Protein AF-A0A7V9S1J9-F1 (afdb_monomer)

Radius of gyration: 14.29 Å; Cα contacts (8 Å, |Δi|>4): 198; chains: 1; bounding box: 32×37×34 Å

Solvent-accessible surface area (backbone atoms only — not comparable to full-atom values): 7375 Å² total; per-residue (Å²): 129,84,84,50,34,66,56,52,53,55,50,58,75,68,45,85,37,76,48,76,42,46,70,68,47,90,89,49,61,49,65,60,57,52,50,53,45,41,75,73,61,39,34,28,39,31,49,50,48,96,82,59,50,70,70,51,49,51,60,42,27,56,57,50,42,57,50,22,65,76,65,72,26,44,35,28,26,48,65,43,54,70,53,15,61,78,37,67,38,52,15,29,33,30,53,81,90,47,76,54,67,72,55,45,41,71,73,61,44,90,50,43,46,76,45,72,62,65,90,46,72,68,49,48,55,53,57,75,74,103

Mean predicted aligned error: 3.26 Å

Sequence (130 aa):
MPVTGDQRRERLQRARLYLVIEASPAGCALEDVLGSALAGGVDAVQLRDKHASDDQIVRAAAAFRSLCDRHGALFIVNDRAELALACNADGVHVGQDDAPVAEVRRMIGDDLLIGLSTHSPDQIARANES

Nearest PDB structures (foldseek):
  3nl2-assembly1_E  TM=9.030E-01  e=2.571E-10  Nakaseomyces glabratus
  3nl6-assembly1_C-2  TM=9.343E-01  e=8.856E-10  Nakaseomyces glabratus
  3nl6-assembly1_A-2  TM=9.030E-01  e=7.775E-10  Nakaseomyces glabratus
  3nl5-assembly1_B-2  TM=8.927E-01  e=8.298E-10  Nakaseomyces glabratus
  3nm3-assembly1_C  TM=8.986E-01  e=1.812E-09  Nakaseomyces glabratus

Secondary structure (DSSP, 8-state):
-PPPHHHHHHHHHH---EEEE-SS-TTS-HHHHHHHHHHTT--EEEE--SS--HHHHHHHHHHHHHHHHHHT-EEEEES-HHHHHHTT-SEEEE-TTSS-HHHHHHHH-SSSEEEE---SHHHHHHHHT-

pLDDT: mean 93.9, std 5.97, range [49.97, 98.44]

Foldseek 3Di:
DD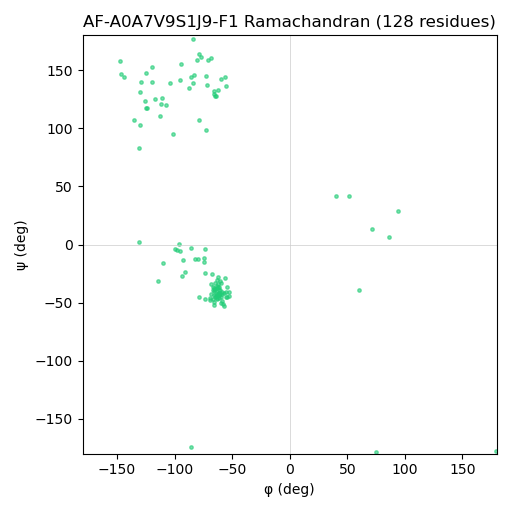QFLVNLVVLVVVFDAEEEDELCHPPDDPLVVLLVVLVVPHQEYEHDHPPDDLVSLLVSLVSVVVSCVVSVHFYEYEQDLVSCVSSVGLAYEYEPPGDDPVVSCVRNDDRHDYHYDDDDPVSVVVVVVD

Structure (mmCIF, N/CA/C/O backbone):
data_AF-A0A7V9S1J9-F1
#
_entry.id   AF-A0A7V9S1J9-F1
#
loop_
_atom_site.group_PDB
_atom_site.id
_atom_site.type_symbol
_atom_site.label_atom_id
_atom_site.label_alt_id
_atom_site.label_comp_id
_atom_site.label_asym_id
_atom_site.label_entity_id
_atom_site.label_seq_id
_atom_site.pdbx_PDB_ins_code
_atom_site.Cartn_x
_atom_site.Cartn_y
_atom_site.Cartn_z
_atom_site.occupancy
_atom_site.B_iso_or_equiv
_atom_site.auth_seq_id
_atom_site.auth_comp_id
_atom_site.auth_asym_id
_atom_site.auth_atom_id
_atom_site.pdbx_PDB_model_num
ATOM 1 N N . MET A 1 1 ? -13.762 -9.521 10.113 1.00 49.97 1 MET A N 1
ATOM 2 C CA . MET A 1 1 ? -12.801 -10.591 9.770 1.00 49.97 1 MET A CA 1
ATOM 3 C C . MET A 1 1 ? -11.636 -9.952 9.039 1.00 49.97 1 MET A C 1
ATOM 5 O O . MET A 1 1 ? -11.904 -9.017 8.290 1.00 49.97 1 MET A O 1
ATOM 9 N N . PRO A 1 2 ? -10.386 -10.369 9.295 1.00 69.62 2 PRO A N 1
ATOM 10 C CA . PRO A 1 2 ? -9.235 -9.854 8.557 1.00 69.62 2 PRO A CA 1
ATOM 11 C C . PRO A 1 2 ? -9.391 -10.148 7.058 1.00 69.62 2 PRO A C 1
ATOM 13 O O . PRO A 1 2 ? -9.934 -11.189 6.688 1.00 69.62 2 PRO A O 1
ATOM 16 N N . VAL A 1 3 ? -8.966 -9.207 6.211 1.00 84.19 3 VAL A N 1
ATOM 17 C CA . VAL A 1 3 ? -8.985 -9.359 4.748 1.00 84.19 3 VAL A CA 1
ATOM 18 C C . VAL A 1 3 ? -7.997 -10.465 4.365 1.00 84.19 3 VAL A C 1
ATOM 20 O O . VAL A 1 3 ? -6.855 -10.447 4.826 1.00 84.19 3 VAL A O 1
ATOM 23 N N . THR A 1 4 ? -8.426 -11.438 3.561 1.00 92.94 4 THR A N 1
ATOM 24 C CA . THR A 1 4 ? -7.566 -12.554 3.126 1.00 92.94 4 THR A CA 1
ATOM 25 C C . THR A 1 4 ? -6.603 -12.122 2.020 1.00 92.94 4 THR A C 1
ATOM 27 O O . THR A 1 4 ? -6.846 -11.122 1.337 1.00 92.94 4 THR A O 1
ATOM 30 N N . GLY A 1 5 ? -5.529 -12.887 1.784 1.00 94.81 5 GLY A N 1
ATOM 31 C CA . GLY A 1 5 ? -4.619 -12.620 0.665 1.00 94.81 5 GLY A CA 1
ATOM 32 C C . GLY A 1 5 ? -5.326 -12.570 -0.693 1.00 94.81 5 GLY A C 1
ATOM 33 O O . GLY A 1 5 ? -5.079 -11.665 -1.490 1.00 94.81 5 GLY A O 1
ATOM 34 N N . ASP A 1 6 ? -6.284 -13.466 -0.935 1.00 96.25 6 ASP A N 1
ATOM 35 C CA . ASP A 1 6 ? -7.046 -13.490 -2.191 1.00 96.25 6 ASP A CA 1
ATOM 36 C C . ASP A 1 6 ? -7.915 -12.246 -2.376 1.00 96.25 6 ASP A C 1
ATOM 38 O O . ASP A 1 6 ? -7.937 -11.666 -3.460 1.00 96.25 6 ASP A O 1
ATOM 42 N N . GLN A 1 7 ? -8.556 -11.767 -1.306 1.00 95.88 7 GLN A N 1
ATOM 43 C CA . GLN A 1 7 ? -9.326 -10.524 -1.347 1.00 95.88 7 GLN A CA 1
ATOM 44 C C . GLN A 1 7 ? -8.434 -9.316 -1.655 1.00 95.88 7 GLN A C 1
ATOM 46 O O . GLN A 1 7 ? -8.844 -8.420 -2.395 1.00 95.88 7 GLN A O 1
ATOM 51 N N . ARG A 1 8 ? -7.204 -9.279 -1.127 1.00 97.25 8 ARG A N 1
ATOM 52 C CA . ARG A 1 8 ? -6.240 -8.216 -1.455 1.00 97.25 8 ARG A CA 1
ATOM 53 C C . ARG A 1 8 ? -5.830 -8.260 -2.924 1.00 97.25 8 ARG A C 1
ATOM 55 O O . ARG A 1 8 ? -5.834 -7.221 -3.581 1.00 97.25 8 ARG A O 1
ATOM 62 N N . ARG A 1 9 ? -5.523 -9.449 -3.454 1.00 97.00 9 ARG A N 1
ATOM 63 C CA . ARG A 1 9 ? -5.168 -9.642 -4.872 1.00 97.00 9 ARG A CA 1
ATOM 64 C C . ARG A 1 9 ? -6.315 -9.244 -5.798 1.00 97.00 9 ARG A C 1
ATOM 66 O O . ARG A 1 9 ? -6.084 -8.549 -6.780 1.00 97.00 9 ARG A O 1
ATOM 73 N N . GLU A 1 10 ? -7.546 -9.620 -5.462 1.00 97.19 10 GLU A N 1
ATOM 74 C CA . GLU A 1 10 ? -8.744 -9.252 -6.221 1.00 97.19 10 GLU A CA 1
ATOM 75 C C . GLU A 1 10 ? -8.961 -7.729 -6.246 1.00 97.19 10 GLU A C 1
ATOM 77 O O . GLU A 1 10 ? -9.253 -7.161 -7.300 1.00 97.19 10 GLU A O 1
ATOM 82 N N . ARG A 1 11 ? -8.774 -7.046 -5.106 1.00 96.81 11 ARG A N 1
ATOM 83 C CA . ARG A 1 11 ? -8.817 -5.575 -5.043 1.00 96.81 11 ARG A CA 1
ATOM 84 C C . ARG A 1 11 ? -7.732 -4.947 -5.912 1.00 96.81 11 ARG A C 1
ATOM 86 O O . ARG A 1 11 ? -8.041 -4.053 -6.690 1.00 96.81 11 ARG A O 1
ATOM 93 N N . LEU A 1 12 ? -6.496 -5.443 -5.834 1.00 97.50 12 LEU A N 1
ATOM 94 C CA . LEU A 1 12 ? -5.384 -4.927 -6.634 1.00 97.50 12 LEU A CA 1
ATOM 95 C C . LEU A 1 12 ? -5.633 -5.103 -8.139 1.00 97.50 12 LEU A C 1
ATOM 97 O O . LEU A 1 12 ? -5.386 -4.183 -8.906 1.00 97.50 12 LEU A O 1
ATOM 101 N N . GLN A 1 13 ? -6.171 -6.247 -8.567 1.00 97.25 13 GLN A N 1
ATOM 102 C CA . GLN A 1 13 ? -6.505 -6.498 -9.976 1.00 97.25 13 GLN A CA 1
ATOM 103 C C . GLN A 1 13 ? -7.573 -5.542 -10.526 1.00 97.25 13 GLN A C 1
ATOM 105 O O . GLN A 1 13 ? -7.614 -5.293 -11.729 1.00 97.25 13 GLN A O 1
ATOM 110 N N . ARG A 1 14 ? -8.451 -5.028 -9.659 1.00 96.69 14 ARG A N 1
ATOM 111 C CA . ARG A 1 14 ? -9.490 -4.053 -10.018 1.00 96.69 14 ARG A CA 1
ATOM 112 C C . ARG A 1 14 ? -9.051 -2.606 -9.828 1.00 96.69 14 ARG A C 1
ATOM 114 O O . ARG A 1 14 ? -9.748 -1.721 -10.319 1.00 96.69 14 ARG A O 1
ATOM 121 N N . ALA A 1 15 ? -7.943 -2.372 -9.127 1.00 97.44 15 ALA A N 1
ATOM 122 C CA . ALA A 1 15 ? -7.440 -1.041 -8.846 1.00 97.44 15 ALA A CA 1
ATOM 123 C C . ALA A 1 15 ? -7.074 -0.324 -10.150 1.00 97.44 15 ALA A C 1
ATOM 125 O O . ALA A 1 15 ? -6.404 -0.868 -11.027 1.00 97.44 15 ALA A O 1
ATOM 126 N N . ARG A 1 16 ? -7.527 0.919 -10.273 1.00 97.56 16 ARG A N 1
ATOM 127 C CA . ARG A 1 16 ? -7.297 1.791 -11.427 1.00 97.56 16 ARG A CA 1
ATOM 128 C C . ARG A 1 16 ? -6.439 2.986 -11.059 1.00 97.56 16 ARG A C 1
ATOM 130 O O . ARG A 1 16 ? -5.702 3.476 -11.912 1.00 97.56 16 ARG A O 1
ATOM 137 N N . LEU A 1 17 ? -6.538 3.453 -9.816 1.00 98.00 17 LEU A N 1
ATOM 138 C CA . LEU A 1 17 ? -5.776 4.586 -9.318 1.00 98.00 17 LEU A CA 1
ATOM 139 C C . LEU A 1 17 ? -4.999 4.212 -8.055 1.00 98.00 17 LEU A C 1
ATOM 141 O O . LEU A 1 17 ? -5.580 3.904 -7.014 1.00 98.00 17 LEU A O 1
ATOM 145 N N . TYR A 1 18 ? -3.672 4.290 -8.163 1.00 98.25 18 TYR A 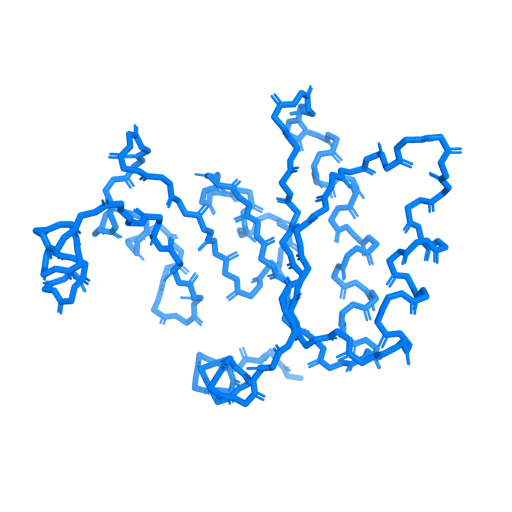N 1
ATOM 146 C CA . TYR A 1 18 ? -2.735 4.052 -7.072 1.00 98.25 18 TYR A CA 1
ATOM 147 C C . TYR A 1 18 ? -2.030 5.365 -6.705 1.00 98.25 18 TYR A C 1
ATOM 149 O O . TYR A 1 18 ? -1.230 5.890 -7.479 1.00 98.25 18 TYR A O 1
ATOM 157 N N . LEU A 1 19 ? -2.346 5.908 -5.529 1.00 97.94 19 LEU A N 1
ATOM 158 C CA . LEU A 1 19 ? -1.715 7.106 -4.982 1.00 97.94 19 LEU A CA 1
ATOM 159 C C . LEU A 1 19 ? -0.454 6.756 -4.183 1.00 97.94 19 LEU A C 1
ATOM 161 O O . LEU A 1 19 ? -0.491 5.891 -3.313 1.00 97.94 19 LEU A O 1
ATOM 165 N N . VAL A 1 20 ? 0.631 7.495 -4.404 1.00 97.00 20 VAL A N 1
ATOM 166 C CA . VAL A 1 20 ? 1.829 7.478 -3.552 1.00 97.00 20 VAL A CA 1
ATOM 167 C C . VAL A 1 20 ? 1.910 8.815 -2.825 1.00 97.00 20 VAL A C 1
ATOM 169 O O . VAL A 1 20 ? 1.849 9.863 -3.468 1.00 97.00 20 VAL A O 1
ATOM 172 N N . ILE A 1 21 ? 2.011 8.789 -1.498 1.00 95.38 21 ILE A N 1
ATOM 173 C CA . ILE A 1 21 ? 1.950 9.993 -0.665 1.00 95.38 21 ILE A CA 1
ATOM 174 C C . ILE A 1 21 ? 2.844 9.864 0.577 1.00 95.38 21 ILE A C 1
ATOM 176 O O . ILE A 1 21 ? 3.037 8.778 1.125 1.00 95.38 21 ILE A O 1
ATOM 180 N N . GLU A 1 22 ? 3.402 10.993 1.005 1.00 94.81 22 GLU A N 1
ATOM 181 C CA . GLU A 1 22 ? 4.230 11.119 2.209 1.00 94.81 22 GLU A CA 1
ATOM 182 C C . GLU A 1 22 ? 3.372 11.183 3.486 1.00 94.81 22 GLU A C 1
ATOM 184 O O . GLU A 1 22 ? 2.171 11.457 3.436 1.00 94.81 22 GLU A O 1
ATOM 189 N N . ALA A 1 23 ? 3.985 10.969 4.655 1.00 91.75 23 ALA A N 1
ATOM 190 C CA . ALA A 1 23 ? 3.278 11.059 5.936 1.00 91.75 23 ALA A CA 1
ATOM 191 C C . ALA A 1 23 ? 2.836 12.500 6.251 1.00 91.75 23 ALA A C 1
ATOM 193 O O . ALA A 1 23 ? 1.879 12.708 6.995 1.00 91.75 23 ALA A O 1
ATOM 194 N N . SER A 1 24 ? 3.543 13.488 5.696 1.00 89.50 24 SER A N 1
ATOM 195 C CA . SER A 1 24 ? 3.299 14.917 5.900 1.00 89.50 24 SER A CA 1
ATOM 196 C C . SER A 1 24 ? 3.253 15.651 4.552 1.00 89.50 24 SER A C 1
ATOM 198 O O . SER A 1 24 ? 4.263 16.207 4.110 1.00 89.50 24 SER A O 1
ATOM 200 N N . PRO A 1 25 ? 2.103 15.647 3.853 1.00 83.88 25 PRO A N 1
ATOM 201 C CA . PRO A 1 25 ? 1.998 16.221 2.517 1.00 83.88 25 PRO A CA 1
ATOM 202 C C . PRO A 1 25 ? 2.031 17.758 2.550 1.00 83.88 25 PRO A C 1
ATOM 204 O O . PRO A 1 25 ? 1.018 18.407 2.795 1.00 83.88 25 PRO A O 1
ATOM 207 N N . ALA A 1 26 ? 3.207 18.333 2.277 1.00 78.56 26 ALA A N 1
ATOM 208 C CA . ALA A 1 26 ? 3.454 19.734 1.896 1.00 78.56 26 ALA A CA 1
ATOM 209 C C . ALA A 1 26 ? 2.631 20.821 2.636 1.00 78.56 26 ALA A C 1
ATOM 211 O O . ALA A 1 26 ? 2.193 21.798 2.031 1.00 78.56 26 ALA A O 1
ATOM 212 N N . GLY A 1 27 ? 2.449 20.681 3.953 1.00 79.38 27 GLY A N 1
ATOM 213 C CA . GLY A 1 27 ? 1.764 21.677 4.790 1.00 79.38 27 GLY A CA 1
ATOM 214 C C . GLY A 1 27 ? 0.238 21.550 4.849 1.00 79.38 27 GLY A C 1
ATOM 215 O O . GLY A 1 27 ? -0.414 22.398 5.457 1.00 79.38 27 GLY A O 1
ATOM 216 N N . CYS A 1 28 ? -0.335 20.500 4.265 1.00 85.88 28 CYS A N 1
ATOM 217 C CA . CYS A 1 28 ? -1.730 20.122 4.456 1.00 85.88 28 CYS A CA 1
ATOM 218 C C . CYS A 1 28 ? -1.860 19.067 5.562 1.00 85.88 28 CYS A C 1
ATOM 220 O O . CYS A 1 28 ? -0.929 18.304 5.826 1.00 85.88 28 CYS A O 1
ATOM 222 N N . ALA A 1 29 ? -3.036 18.994 6.189 1.00 90.50 29 ALA A N 1
ATOM 223 C CA . ALA A 1 29 ? -3.351 17.880 7.071 1.00 90.50 29 ALA A CA 1
ATOM 224 C C . ALA A 1 29 ? -3.440 16.586 6.248 1.00 90.50 29 ALA A C 1
ATOM 226 O O . ALA A 1 29 ? -4.093 16.548 5.200 1.00 90.50 29 ALA A O 1
ATOM 227 N N . LEU A 1 30 ? -2.775 15.531 6.720 1.00 92.25 30 LEU A N 1
ATOM 228 C CA . LEU A 1 30 ? -2.725 14.236 6.043 1.00 92.25 30 LEU A CA 1
ATOM 229 C C . LEU A 1 30 ? -4.134 13.694 5.783 1.00 92.25 30 LEU A C 1
ATOM 231 O O . LEU A 1 30 ? -4.432 13.236 4.683 1.00 92.25 30 LEU A O 1
ATOM 235 N N . GLU A 1 31 ? -5.003 13.772 6.785 1.00 93.44 31 GLU A N 1
ATOM 236 C CA . GLU A 1 31 ? -6.368 13.261 6.752 1.00 93.44 31 GLU A CA 1
ATOM 237 C C . GLU A 1 31 ? -7.229 13.963 5.702 1.00 93.44 31 GLU A C 1
ATOM 239 O O . GLU A 1 31 ? -8.043 13.305 5.054 1.00 93.44 31 GLU A O 1
ATOM 244 N N . ASP A 1 32 ? -7.025 15.265 5.492 1.00 93.75 32 ASP A N 1
ATOM 245 C CA . ASP A 1 32 ? -7.772 16.038 4.499 1.00 93.75 32 ASP A CA 1
ATOM 246 C C . ASP A 1 32 ? -7.376 15.620 3.082 1.00 93.75 32 ASP A C 1
ATOM 248 O O . ASP A 1 32 ? -8.237 15.347 2.239 1.00 93.75 32 ASP A O 1
ATOM 252 N N . VAL A 1 33 ? -6.068 15.524 2.821 1.00 95.12 33 VAL A N 1
ATOM 253 C CA . VAL A 1 33 ? -5.539 15.126 1.510 1.00 95.12 33 VAL A CA 1
ATOM 254 C C . VAL A 1 33 ? -5.917 13.680 1.206 1.00 95.12 33 VAL A C 1
ATOM 256 O O . VAL A 1 33 ? -6.494 13.391 0.157 1.00 95.12 33 VAL A O 1
ATOM 259 N N . LEU A 1 34 ? -5.629 12.773 2.139 1.00 96.56 34 LEU A N 1
ATOM 260 C CA . LEU A 1 34 ? -5.884 11.350 1.976 1.00 96.56 34 LEU A CA 1
ATOM 261 C C . LEU A 1 34 ? -7.385 11.053 1.895 1.00 96.56 34 LEU A C 1
ATOM 263 O O . LEU A 1 34 ? -7.816 10.293 1.029 1.00 96.56 34 LEU A O 1
ATOM 267 N N . GLY A 1 35 ? -8.192 11.680 2.752 1.00 96.69 35 GLY A N 1
ATOM 268 C CA . GLY A 1 35 ? -9.644 11.534 2.745 1.00 96.69 35 GLY A CA 1
ATOM 269 C C . GLY A 1 35 ? -10.271 12.031 1.446 1.00 96.69 35 GLY A C 1
ATOM 270 O O . GLY A 1 35 ? -11.098 11.331 0.865 1.00 96.69 35 GLY A O 1
ATOM 271 N N . SER A 1 36 ? -9.831 13.186 0.940 1.00 96.44 36 SER A N 1
ATOM 272 C CA . SER A 1 36 ? -10.306 13.717 -0.344 1.00 96.44 36 SER A CA 1
ATOM 273 C C . SER A 1 36 ? -9.930 12.805 -1.511 1.00 96.44 36 SER A C 1
ATOM 275 O O . SER A 1 36 ? -10.758 12.542 -2.382 1.00 96.44 36 SER A O 1
ATOM 277 N N . ALA A 1 37 ? -8.703 12.278 -1.518 1.00 97.12 37 ALA A N 1
ATOM 278 C CA . ALA A 1 37 ? -8.242 11.371 -2.562 1.00 97.12 37 ALA A CA 1
ATOM 279 C C . ALA A 1 37 ? -9.037 10.052 -2.570 1.00 97.12 37 ALA A C 1
ATOM 281 O O . ALA A 1 37 ? -9.499 9.607 -3.620 1.00 97.12 37 ALA A O 1
ATOM 282 N N . LEU A 1 38 ? -9.272 9.463 -1.396 1.00 97.94 38 LEU A N 1
ATOM 283 C CA . LEU A 1 38 ? -10.077 8.248 -1.253 1.00 97.94 38 LEU A CA 1
ATOM 284 C C . LEU A 1 38 ? -11.552 8.478 -1.607 1.00 97.94 38 LEU A C 1
ATOM 286 O O . LEU A 1 38 ? -12.162 7.643 -2.272 1.00 97.94 38 LEU A O 1
ATOM 290 N N . ALA A 1 39 ? -12.126 9.625 -1.236 1.00 97.62 39 ALA A N 1
ATOM 291 C CA . ALA A 1 39 ? -13.470 10.013 -1.666 1.00 97.62 39 ALA A CA 1
ATOM 292 C C . ALA A 1 39 ? -13.565 10.201 -3.192 1.00 97.62 39 ALA A C 1
ATOM 294 O O . ALA A 1 39 ? -14.611 9.937 -3.781 1.00 97.62 39 ALA A O 1
ATOM 295 N N . GLY A 1 40 ? -12.466 10.607 -3.832 1.00 97.38 40 GLY A N 1
ATOM 296 C CA . GLY A 1 40 ? -12.329 10.701 -5.285 1.00 97.38 40 GLY A CA 1
ATOM 297 C C . GLY A 1 40 ? -12.185 9.358 -6.012 1.00 97.38 40 GLY A C 1
ATOM 298 O O . GLY A 1 40 ? -12.160 9.353 -7.241 1.00 97.38 40 GLY A O 1
ATOM 299 N N . GLY A 1 41 ? -12.111 8.234 -5.290 1.00 96.81 41 GLY A N 1
ATOM 300 C CA . GLY A 1 41 ? -12.027 6.894 -5.877 1.00 96.81 41 GLY A CA 1
ATOM 301 C C . GLY A 1 41 ? -10.605 6.357 -6.055 1.00 96.81 41 GLY A C 1
ATOM 302 O O . GLY A 1 41 ? -10.367 5.577 -6.970 1.00 96.81 41 GLY A O 1
ATOM 303 N N . VAL A 1 42 ? -9.649 6.772 -5.216 1.00 98.31 42 VAL A N 1
ATOM 304 C CA . VAL A 1 42 ? -8.353 6.081 -5.121 1.00 98.31 42 VAL A CA 1
ATOM 305 C C . VAL A 1 42 ? -8.556 4.659 -4.585 1.00 98.31 42 VAL A C 1
ATOM 307 O O . VAL A 1 42 ? -9.149 4.474 -3.524 1.00 98.31 42 VAL A O 1
ATOM 310 N N . ASP A 1 43 ? -8.021 3.665 -5.296 1.00 98.19 43 ASP A N 1
ATOM 311 C CA . ASP A 1 43 ? -8.198 2.239 -4.984 1.00 98.19 43 ASP A CA 1
ATOM 312 C C . ASP A 1 43 ? -7.074 1.676 -4.103 1.00 98.19 43 ASP A C 1
ATOM 314 O O . ASP A 1 43 ? -7.260 0.703 -3.368 1.00 98.19 43 ASP A O 1
ATOM 318 N N . ALA A 1 44 ? -5.884 2.272 -4.188 1.00 98.38 44 ALA A N 1
ATOM 319 C CA . ALA A 1 44 ? -4.717 1.892 -3.405 1.00 98.38 44 ALA A CA 1
ATOM 320 C C . ALA A 1 44 ? -3.897 3.124 -3.019 1.00 98.38 44 ALA A C 1
ATOM 322 O O . ALA A 1 44 ? -3.753 4.062 -3.805 1.00 98.38 44 ALA A O 1
ATOM 323 N N . VAL A 1 45 ? -3.325 3.105 -1.818 1.00 98.25 45 VAL A N 1
ATOM 324 C CA . VAL A 1 45 ? -2.481 4.178 -1.291 1.00 98.25 45 VAL A CA 1
ATOM 325 C C . VAL A 1 45 ? -1.178 3.597 -0.761 1.00 98.25 45 VAL A C 1
ATOM 327 O O . VAL A 1 45 ? -1.185 2.631 -0.001 1.00 98.25 45 VAL A O 1
ATOM 330 N N . GLN A 1 46 ? -0.055 4.193 -1.154 1.00 98.19 46 GLN A N 1
ATOM 331 C CA . GLN A 1 46 ? 1.275 3.869 -0.660 1.00 98.19 46 GLN A CA 1
ATOM 332 C C . GLN A 1 46 ? 1.762 4.996 0.242 1.00 98.19 46 GLN A C 1
ATOM 334 O O . GLN A 1 46 ? 1.916 6.128 -0.223 1.00 98.19 46 GLN A O 1
ATOM 339 N N . LEU A 1 47 ? 2.040 4.675 1.504 1.00 97.31 47 LEU A N 1
ATOM 340 C CA . LEU A 1 47 ? 2.784 5.559 2.390 1.00 97.31 47 LEU A CA 1
ATOM 341 C C . LEU A 1 47 ? 4.272 5.434 2.064 1.00 97.31 47 LEU A C 1
ATOM 343 O O . LEU A 1 47 ? 4.909 4.426 2.378 1.00 97.31 47 LEU A O 1
ATOM 347 N N . ARG A 1 48 ? 4.811 6.472 1.429 1.00 95.94 48 ARG A N 1
ATOM 348 C CA . ARG A 1 48 ? 6.214 6.566 1.040 1.00 95.94 48 ARG A CA 1
ATOM 349 C C . ARG A 1 48 ? 6.777 7.897 1.499 1.00 95.94 48 ARG A C 1
ATOM 351 O O . ARG A 1 48 ? 6.559 8.912 0.851 1.00 95.94 48 ARG A O 1
ATOM 358 N N . ASP A 1 49 ? 7.541 7.871 2.582 1.00 93.62 49 ASP A N 1
ATOM 359 C CA . ASP A 1 49 ? 8.212 9.050 3.118 1.00 93.62 49 ASP A CA 1
ATOM 360 C C . ASP A 1 49 ? 9.661 8.707 3.478 1.00 93.62 49 ASP A C 1
ATOM 362 O O . ASP A 1 49 ? 9.939 8.000 4.446 1.00 93.62 49 ASP A O 1
ATOM 366 N N . LYS A 1 50 ? 10.595 9.200 2.659 1.00 89.69 50 LYS A N 1
ATOM 367 C CA . LYS A 1 50 ? 12.035 8.919 2.789 1.00 89.69 50 LYS A CA 1
ATOM 368 C C . LYS A 1 50 ? 12.700 9.669 3.946 1.00 89.69 50 LYS A C 1
ATOM 370 O O . LYS A 1 50 ? 13.860 9.406 4.253 1.00 89.69 50 LYS A O 1
ATOM 375 N N . HIS A 1 51 ? 12.007 10.638 4.539 1.00 91.56 51 HIS A N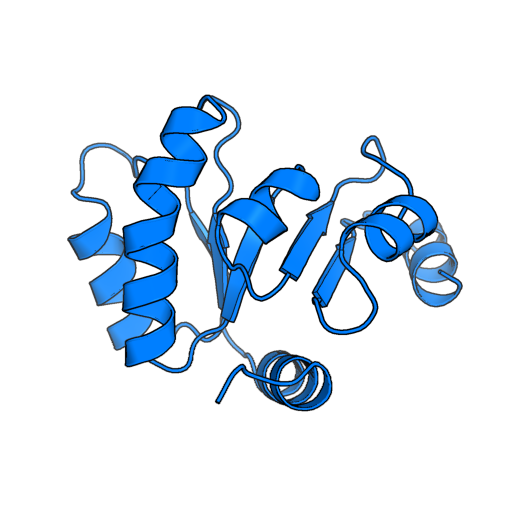 1
ATOM 376 C CA . HIS A 1 51 ? 12.535 11.490 5.600 1.00 91.56 51 HIS A CA 1
ATOM 377 C C . HIS A 1 51 ? 11.899 11.197 6.960 1.00 91.56 51 HIS A C 1
ATOM 379 O O . HIS A 1 51 ? 12.456 11.592 7.984 1.00 91.56 51 HIS A O 1
ATOM 385 N N . ALA A 1 52 ? 10.774 10.482 6.982 1.00 92.06 52 ALA A N 1
ATOM 386 C CA . ALA A 1 52 ? 10.120 10.050 8.204 1.00 92.06 52 ALA A CA 1
ATOM 387 C C . ALA A 1 52 ? 10.888 8.929 8.930 1.00 92.06 52 ALA A C 1
ATOM 389 O O . ALA A 1 52 ? 11.329 7.931 8.340 1.00 92.06 52 ALA A O 1
ATOM 390 N N . SER A 1 53 ? 10.979 9.066 10.253 1.00 94.31 53 SER A N 1
ATOM 391 C CA . SER A 1 53 ? 11.380 7.979 11.144 1.00 94.31 53 SER A CA 1
ATOM 392 C C . SER A 1 53 ? 10.318 6.879 11.186 1.00 94.31 53 SER A C 1
ATOM 394 O O . SER A 1 53 ? 9.147 7.115 10.885 1.00 94.31 53 SER A O 1
ATOM 396 N N . ASP A 1 54 ? 10.707 5.679 11.613 1.00 93.94 54 ASP A N 1
ATOM 397 C CA . ASP A 1 54 ? 9.785 4.550 11.800 1.00 93.94 54 ASP A CA 1
ATOM 398 C C . ASP A 1 54 ? 8.590 4.928 12.683 1.00 93.94 54 ASP A C 1
ATOM 400 O O . ASP A 1 54 ? 7.442 4.688 12.320 1.00 93.94 54 ASP A O 1
ATOM 404 N N . ASP A 1 55 ? 8.840 5.630 13.789 1.00 93.69 55 ASP A N 1
ATOM 405 C CA . ASP A 1 55 ? 7.784 6.115 14.677 1.00 93.69 55 ASP A CA 1
ATOM 406 C C . ASP A 1 55 ? 6.817 7.089 13.987 1.00 93.69 55 ASP A C 1
ATOM 408 O O . ASP A 1 55 ? 5.624 7.109 14.291 1.00 93.69 55 ASP A O 1
ATOM 412 N N . GLN A 1 56 ? 7.316 7.941 13.086 1.00 93.62 56 GLN A N 1
ATOM 413 C CA . GLN A 1 56 ? 6.467 8.849 12.312 1.00 93.62 56 GLN A CA 1
ATOM 414 C C . GLN A 1 56 ? 5.602 8.072 11.318 1.00 93.62 56 GLN A C 1
ATOM 416 O O . GLN A 1 56 ? 4.407 8.352 11.228 1.00 93.62 56 GLN A O 1
ATOM 421 N N . ILE A 1 57 ? 6.175 7.072 10.643 1.00 95.25 57 ILE A N 1
ATOM 422 C CA . ILE A 1 57 ? 5.443 6.168 9.750 1.00 95.25 57 ILE A CA 1
ATOM 423 C C . ILE A 1 57 ? 4.345 5.429 10.517 1.00 95.25 57 ILE A C 1
ATOM 425 O O . ILE A 1 57 ? 3.188 5.484 10.111 1.00 95.25 57 ILE A O 1
ATOM 429 N N . VAL A 1 58 ? 4.667 4.810 11.657 1.00 94.94 58 VAL A N 1
ATOM 430 C CA . VAL A 1 58 ? 3.704 4.057 12.479 1.00 94.94 58 VAL A CA 1
ATOM 431 C C . VAL A 1 58 ? 2.578 4.956 12.990 1.00 94.94 58 VAL A C 1
ATOM 433 O O . VAL A 1 58 ? 1.410 4.568 12.948 1.00 94.94 58 VAL A O 1
ATOM 436 N N . ARG A 1 59 ? 2.890 6.182 13.434 1.00 93.75 59 ARG A N 1
ATOM 437 C CA . ARG A 1 59 ? 1.857 7.147 13.847 1.00 93.75 59 ARG A CA 1
ATOM 438 C C . ARG A 1 59 ? 0.944 7.540 12.690 1.00 93.75 59 ARG A C 1
ATOM 440 O O . ARG A 1 59 ? -0.272 7.537 12.863 1.00 93.75 59 ARG A O 1
ATOM 447 N N . ALA A 1 60 ? 1.510 7.859 11.527 1.00 94.56 60 ALA A N 1
ATOM 448 C CA . ALA A 1 60 ? 0.729 8.225 10.350 1.00 94.56 60 ALA A CA 1
ATOM 449 C C . ALA A 1 60 ? -0.127 7.050 9.857 1.00 94.56 60 ALA A C 1
ATOM 451 O O . ALA A 1 60 ? -1.288 7.236 9.493 1.00 94.56 60 ALA A O 1
ATOM 452 N N . ALA A 1 61 ? 0.404 5.827 9.908 1.00 96.12 61 ALA A N 1
ATOM 453 C CA . ALA A 1 61 ? -0.249 4.621 9.416 1.00 96.12 61 ALA A CA 1
ATOM 454 C C . ALA A 1 61 ? -1.629 4.363 10.032 1.00 96.12 61 ALA A C 1
ATOM 456 O O . ALA A 1 61 ? -2.496 3.813 9.356 1.00 96.12 61 ALA A O 1
ATOM 457 N N . ALA A 1 62 ? -1.877 4.802 11.270 1.00 95.12 62 ALA A N 1
ATOM 458 C CA . ALA A 1 62 ? -3.200 4.708 11.883 1.00 95.12 62 ALA A CA 1
ATOM 459 C C . ALA A 1 62 ? -4.274 5.454 11.065 1.00 95.12 62 ALA A C 1
ATOM 461 O O . ALA A 1 62 ? -5.367 4.922 10.845 1.00 95.12 62 ALA A O 1
ATOM 462 N N . ALA A 1 63 ? -3.950 6.652 10.564 1.00 95.94 63 ALA A N 1
ATOM 463 C CA . ALA A 1 63 ? -4.834 7.415 9.688 1.00 95.94 63 ALA A CA 1
ATOM 464 C C . ALA A 1 63 ? -5.022 6.697 8.347 1.00 95.94 63 ALA A C 1
ATOM 466 O O . ALA A 1 63 ? -6.162 6.504 7.920 1.00 95.94 63 ALA A O 1
ATOM 467 N N . PHE A 1 64 ? -3.931 6.222 7.731 1.00 97.44 64 PHE A N 1
ATOM 468 C CA . PHE A 1 64 ? -3.985 5.474 6.472 1.00 97.44 64 PHE A CA 1
ATOM 469 C C . PHE A 1 64 ? -4.861 4.232 6.567 1.00 97.44 64 PHE A C 1
ATOM 471 O O . PHE A 1 64 ? -5.786 4.078 5.771 1.00 97.44 64 PHE A O 1
ATOM 478 N N . ARG A 1 65 ? -4.615 3.375 7.560 1.00 96.94 65 ARG A N 1
ATOM 479 C CA . ARG A 1 65 ? -5.369 2.140 7.770 1.00 96.94 65 ARG A CA 1
ATOM 480 C C . ARG A 1 65 ? -6.855 2.427 7.954 1.00 96.94 65 ARG A C 1
ATOM 482 O O . ARG A 1 65 ? -7.687 1.863 7.246 1.00 96.94 65 ARG A O 1
ATOM 489 N N . SER A 1 66 ? -7.177 3.349 8.861 1.00 96.75 66 SER A N 1
ATOM 490 C CA . SER A 1 66 ? -8.555 3.717 9.191 1.00 96.75 66 SER A CA 1
ATOM 491 C C . SER A 1 66 ? -9.308 4.293 7.987 1.00 96.75 66 SER A C 1
ATOM 493 O O . SER A 1 66 ? -10.466 3.945 7.750 1.00 96.75 66 SER A O 1
ATOM 495 N N . LEU A 1 67 ? -8.666 5.172 7.214 1.00 97.44 67 LEU A N 1
ATOM 496 C CA . LEU A 1 67 ? -9.250 5.769 6.015 1.00 97.44 67 LEU A CA 1
ATOM 497 C C . LEU A 1 67 ? -9.410 4.737 4.891 1.00 97.44 67 LEU A C 1
ATOM 499 O O . LEU A 1 67 ? -10.491 4.633 4.318 1.00 97.44 67 LEU A O 1
ATOM 503 N N . CYS A 1 68 ? -8.393 3.922 4.617 1.00 97.50 6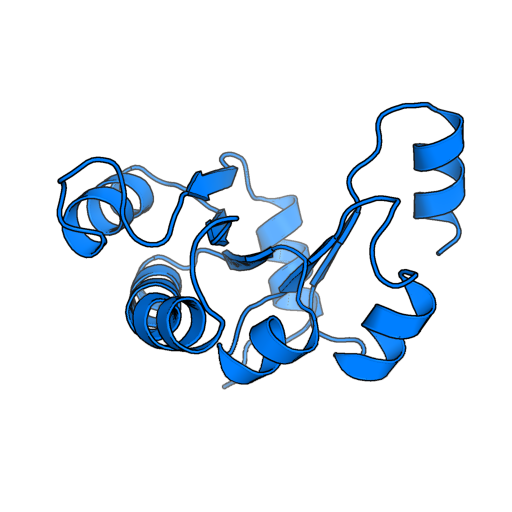8 CYS A N 1
ATOM 504 C CA . CYS A 1 68 ? -8.472 2.895 3.578 1.00 97.50 68 CYS A CA 1
ATOM 505 C C . CYS A 1 68 ? -9.571 1.865 3.877 1.00 97.50 68 CYS A C 1
ATOM 507 O O . CYS A 1 68 ? -10.327 1.512 2.975 1.00 97.50 68 CYS A O 1
ATOM 509 N N . ASP A 1 69 ? -9.749 1.463 5.142 1.00 96.12 69 ASP A N 1
ATOM 510 C CA . ASP A 1 69 ? -10.833 0.555 5.544 1.00 96.12 69 ASP A CA 1
ATOM 511 C C . ASP A 1 69 ? -12.222 1.128 5.255 1.00 96.12 69 ASP A C 1
ATOM 513 O O . ASP A 1 69 ? -13.087 0.414 4.747 1.00 96.12 69 ASP A O 1
ATOM 517 N N . ARG A 1 70 ? -12.439 2.422 5.530 1.00 96.38 70 ARG A N 1
ATOM 518 C CA . ARG A 1 70 ? -13.728 3.083 5.263 1.00 96.38 70 ARG A CA 1
ATOM 519 C C . ARG A 1 70 ? -14.068 3.147 3.780 1.00 96.38 70 ARG A C 1
ATOM 521 O O . ARG A 1 70 ? -15.242 3.095 3.430 1.00 96.38 70 ARG A O 1
ATOM 528 N N . HIS A 1 71 ? -13.054 3.278 2.932 1.00 96.38 71 HIS A N 1
ATOM 529 C CA . HIS A 1 71 ? -13.221 3.445 1.490 1.00 96.38 71 HIS A CA 1
ATOM 530 C C . HIS A 1 71 ? -13.018 2.144 0.700 1.00 96.38 71 HIS A C 1
ATOM 532 O O . HIS A 1 71 ? -13.215 2.128 -0.510 1.00 96.38 71 HIS A O 1
ATOM 538 N N . GLY A 1 72 ? -12.651 1.043 1.364 1.00 95.38 72 GLY A N 1
ATOM 539 C CA . GLY A 1 72 ? -12.357 -0.234 0.709 1.00 95.38 72 GLY A CA 1
ATOM 540 C C . GLY A 1 72 ? -11.049 -0.247 -0.090 1.00 95.38 72 GLY A C 1
ATOM 541 O O . GLY A 1 72 ? -10.830 -1.182 -0.861 1.00 95.38 72 GLY A O 1
ATOM 542 N N . ALA A 1 73 ? -10.186 0.752 0.103 1.00 97.88 73 ALA A N 1
ATOM 543 C CA . ALA A 1 73 ? -8.904 0.877 -0.578 1.00 97.88 73 ALA A CA 1
ATOM 544 C C . ALA A 1 73 ? -7.821 -0.005 0.066 1.00 97.88 73 ALA A C 1
ATOM 546 O O . ALA A 1 73 ? -7.917 -0.403 1.231 1.00 97.88 73 ALA A O 1
ATOM 547 N N . LEU A 1 74 ? -6.773 -0.304 -0.700 1.00 98.38 74 LEU A N 1
ATOM 548 C CA . LEU A 1 74 ? -5.572 -0.982 -0.209 1.00 98.38 74 LEU A CA 1
ATOM 549 C C . LEU A 1 74 ? -4.600 0.019 0.420 1.00 98.38 74 LEU A C 1
ATOM 551 O O . LEU A 1 74 ? -4.353 1.083 -0.144 1.00 98.38 74 LEU A O 1
ATOM 555 N N . PHE A 1 75 ? -3.993 -0.356 1.544 1.00 98.25 75 PHE A N 1
ATOM 556 C CA . PHE A 1 75 ? -2.928 0.419 2.179 1.00 98.25 75 PHE A CA 1
ATOM 557 C C . PHE A 1 75 ? -1.585 -0.313 2.090 1.00 98.25 75 PHE A C 1
ATOM 559 O O . PHE A 1 75 ? -1.453 -1.419 2.601 1.00 98.25 75 PHE A O 1
ATOM 566 N N . ILE A 1 76 ? -0.581 0.307 1.474 1.00 98.44 76 ILE A N 1
ATOM 567 C CA . ILE A 1 76 ? 0.755 -0.257 1.253 1.00 98.44 76 ILE A CA 1
ATOM 568 C C . ILE A 1 76 ? 1.813 0.619 1.939 1.00 98.44 76 ILE A C 1
ATOM 570 O O . ILE A 1 76 ? 1.734 1.846 1.882 1.00 98.44 76 ILE A O 1
ATOM 574 N N . VAL A 1 77 ? 2.822 0.006 2.558 1.00 97.75 77 VAL A N 1
ATOM 575 C CA . VAL A 1 77 ? 3.982 0.711 3.141 1.00 97.75 77 VAL A CA 1
ATOM 576 C C . VAL A 1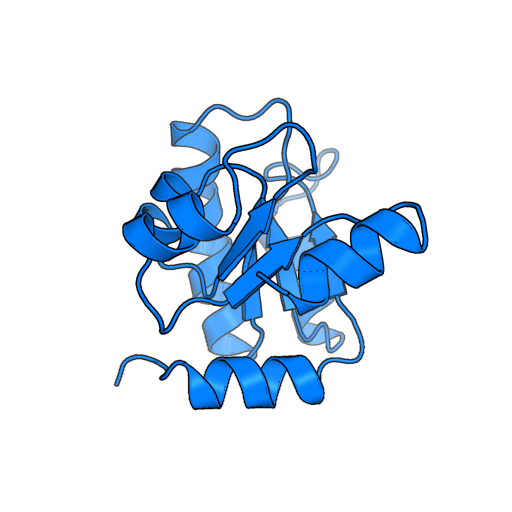 77 ? 5.203 0.535 2.240 1.00 97.75 77 VAL A C 1
ATOM 578 O O . VAL A 1 77 ? 5.420 -0.544 1.698 1.00 97.75 77 VAL A O 1
ATOM 581 N N . ASN A 1 78 ? 5.993 1.588 2.051 1.00 96.19 78 ASN A N 1
ATOM 582 C CA . ASN A 1 78 ? 7.200 1.528 1.225 1.00 96.19 78 ASN A CA 1
ATOM 583 C C . ASN A 1 78 ? 8.434 1.043 2.018 1.00 96.19 78 ASN A C 1
ATOM 585 O O . ASN A 1 78 ? 8.597 1.401 3.185 1.00 96.19 78 ASN A O 1
ATOM 589 N N . ASP A 1 79 ? 9.298 0.277 1.349 1.00 89.12 79 ASP A N 1
ATOM 590 C CA . ASP A 1 79 ? 10.631 -0.255 1.699 1.00 89.12 79 ASP A CA 1
ATOM 591 C C . ASP A 1 79 ? 10.720 -1.175 2.934 1.00 89.12 79 ASP A C 1
ATOM 593 O O . ASP A 1 79 ? 11.448 -2.166 2.934 1.00 89.12 79 ASP A O 1
ATOM 597 N N . ARG A 1 80 ? 9.990 -0.876 4.011 1.00 88.06 80 ARG A N 1
ATOM 598 C CA . ARG A 1 80 ? 10.197 -1.472 5.341 1.00 88.06 80 ARG A CA 1
ATOM 599 C C . ARG A 1 80 ? 9.162 -2.567 5.625 1.00 88.06 80 ARG A C 1
ATOM 601 O O . ARG A 1 80 ? 8.053 -2.283 6.084 1.00 88.06 80 ARG A O 1
ATOM 608 N N . ALA A 1 81 ? 9.522 -3.824 5.363 1.00 91.00 81 ALA A N 1
ATOM 609 C CA . ALA A 1 81 ? 8.638 -4.988 5.510 1.00 91.00 81 ALA A CA 1
ATOM 610 C C . ALA A 1 81 ? 8.091 -5.164 6.940 1.00 91.00 81 ALA A C 1
ATOM 612 O O . ALA A 1 81 ? 6.906 -5.438 7.131 1.00 91.00 81 ALA A O 1
ATOM 613 N N . GLU A 1 82 ? 8.923 -4.944 7.956 1.00 91.19 82 GLU A N 1
ATOM 614 C CA . GLU A 1 82 ? 8.531 -5.014 9.364 1.00 91.19 82 GLU A CA 1
ATOM 615 C C . GLU A 1 82 ? 7.524 -3.920 9.725 1.00 91.19 82 GLU A C 1
ATOM 617 O O . GLU A 1 82 ? 6.572 -4.166 10.471 1.00 91.19 82 GLU A O 1
ATOM 622 N N . LEU A 1 83 ? 7.687 -2.718 9.158 1.00 93.69 83 LEU A N 1
ATOM 623 C CA . LEU A 1 83 ? 6.725 -1.641 9.369 1.00 93.69 83 LEU A CA 1
ATOM 624 C C . LEU A 1 83 ? 5.388 -1.944 8.712 1.00 93.69 83 LEU A C 1
ATOM 626 O O . LEU A 1 83 ? 4.367 -1.586 9.287 1.00 93.69 83 LEU A O 1
ATOM 630 N N . ALA A 1 84 ? 5.358 -2.624 7.564 1.00 95.38 84 ALA A N 1
ATOM 631 C CA . ALA A 1 84 ? 4.097 -3.028 6.945 1.00 95.38 84 ALA A CA 1
ATOM 632 C C . ALA A 1 84 ? 3.247 -3.883 7.905 1.00 95.38 84 ALA A C 1
ATOM 634 O O . ALA A 1 84 ? 2.047 -3.637 8.048 1.00 95.38 84 ALA A O 1
ATOM 635 N N . LEU A 1 85 ? 3.876 -4.811 8.638 1.00 93.94 85 LEU A N 1
ATOM 636 C CA . LEU A 1 85 ? 3.212 -5.600 9.681 1.00 93.94 85 LEU A CA 1
ATOM 637 C C . LEU A 1 85 ? 2.762 -4.727 10.858 1.00 93.94 85 LEU A C 1
ATOM 639 O O . LEU A 1 85 ? 1.598 -4.784 11.254 1.00 93.94 85 LEU A O 1
ATOM 643 N N . ALA A 1 86 ? 3.655 -3.886 11.390 1.00 94.31 86 ALA A N 1
ATOM 644 C CA . ALA A 1 86 ? 3.347 -2.999 12.516 1.00 94.31 86 ALA A CA 1
ATOM 645 C C . ALA A 1 86 ? 2.212 -2.004 12.202 1.00 94.31 86 ALA A C 1
ATOM 647 O O . ALA A 1 86 ? 1.434 -1.637 13.079 1.00 94.31 86 ALA A O 1
ATOM 648 N N . CYS A 1 87 ? 2.099 -1.599 10.938 1.00 95.88 87 CYS A N 1
ATOM 649 C CA . CYS A 1 87 ? 1.095 -0.671 10.432 1.00 95.88 87 CYS A CA 1
ATOM 650 C C . CYS A 1 87 ? -0.229 -1.351 10.044 1.00 95.88 87 CYS A C 1
ATOM 652 O O . CYS A 1 87 ? -1.164 -0.657 9.640 1.00 95.88 87 CYS A O 1
ATOM 654 N N . ASN A 1 88 ? -0.322 -2.685 10.133 1.00 95.25 88 ASN A N 1
ATOM 655 C CA . ASN A 1 88 ? -1.452 -3.468 9.621 1.00 95.25 88 ASN A CA 1
ATOM 656 C C . ASN A 1 88 ? -1.771 -3.138 8.145 1.00 95.25 88 ASN A C 1
ATOM 658 O O . ASN A 1 88 ? -2.929 -2.956 7.744 1.00 95.25 88 ASN A O 1
ATOM 662 N N . ALA A 1 89 ? -0.717 -2.989 7.343 1.00 97.44 89 ALA A N 1
ATOM 663 C CA . ALA A 1 89 ? -0.821 -2.727 5.919 1.00 97.44 89 ALA A CA 1
ATOM 664 C C . ALA A 1 89 ? -1.323 -3.969 5.164 1.00 97.44 89 ALA A C 1
ATOM 666 O O . ALA A 1 89 ? -1.206 -5.108 5.615 1.00 97.44 89 ALA A O 1
ATOM 667 N N . ASP A 1 90 ? -1.869 -3.743 3.976 1.00 98.00 90 ASP A N 1
ATOM 668 C CA . ASP A 1 90 ? -2.243 -4.793 3.030 1.00 98.00 90 ASP A CA 1
ATOM 669 C C . ASP A 1 90 ? -1.041 -5.325 2.240 1.00 98.00 90 ASP A C 1
ATOM 671 O O . ASP A 1 90 ? -1.128 -6.370 1.591 1.00 98.00 90 ASP A O 1
ATOM 675 N N . GLY A 1 91 ? 0.090 -4.628 2.299 1.00 97.69 91 GLY A N 1
ATOM 676 C CA . GLY A 1 91 ? 1.320 -5.054 1.660 1.00 97.69 91 GLY A CA 1
ATOM 677 C C . GLY A 1 91 ? 2.472 -4.082 1.841 1.00 97.69 91 G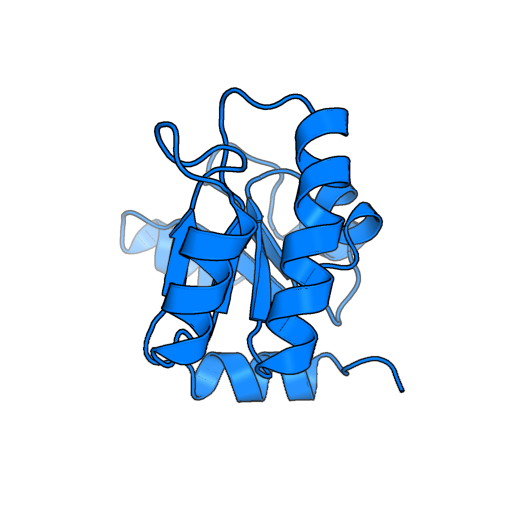LY A C 1
ATOM 678 O O . GLY A 1 91 ? 2.349 -3.037 2.485 1.00 97.69 91 GLY A O 1
ATOM 679 N N . VAL A 1 92 ? 3.588 -4.444 1.221 1.00 97.88 92 VAL A N 1
ATOM 680 C CA . VAL A 1 92 ? 4.813 -3.651 1.157 1.00 97.88 92 VAL A CA 1
ATOM 681 C C . VAL A 1 92 ? 5.226 -3.455 -0.297 1.00 97.88 92 VAL A C 1
ATOM 683 O O . VAL A 1 92 ? 4.993 -4.324 -1.136 1.00 97.88 92 VAL A O 1
ATOM 686 N N . HIS A 1 93 ? 5.835 -2.318 -0.605 1.00 97.75 93 HIS A N 1
ATOM 687 C CA . HIS A 1 93 ? 6.480 -2.076 -1.892 1.00 97.75 93 HIS A CA 1
ATOM 688 C C . HIS A 1 93 ? 7.969 -1.852 -1.672 1.00 97.75 93 HIS A C 1
ATOM 690 O O . HIS A 1 93 ? 8.320 -0.986 -0.882 1.00 97.75 93 HIS A O 1
ATOM 696 N N . VAL A 1 94 ? 8.826 -2.612 -2.350 1.00 96.06 94 VAL A N 1
ATOM 697 C CA . VAL A 1 94 ? 10.286 -2.556 -2.190 1.00 96.06 94 VAL A CA 1
ATOM 698 C C . VAL A 1 94 ? 10.988 -2.177 -3.496 1.00 96.06 94 VAL A C 1
ATOM 700 O O . VAL A 1 94 ? 10.481 -2.384 -4.604 1.00 96.06 94 VAL A O 1
ATOM 703 N N . GLY A 1 95 ? 12.158 -1.569 -3.373 1.00 93.75 95 GLY A N 1
ATOM 704 C CA . GLY A 1 95 ? 13.107 -1.285 -4.438 1.00 93.75 95 GLY A CA 1
ATOM 705 C C . GLY A 1 95 ? 14.028 -2.463 -4.760 1.00 93.75 95 GLY A C 1
ATOM 706 O O . GLY A 1 95 ? 13.993 -3.515 -4.131 1.00 93.75 95 GLY A O 1
ATOM 707 N N . GLN A 1 96 ? 14.875 -2.274 -5.773 1.00 91.88 96 GLN A N 1
ATOM 708 C CA . GLN A 1 96 ? 15.865 -3.277 -6.194 1.00 91.88 96 GLN A CA 1
ATOM 709 C C . GLN A 1 96 ? 17.045 -3.402 -5.219 1.00 91.88 96 GLN A C 1
ATOM 711 O O . GLN A 1 96 ? 17.680 -4.451 -5.174 1.00 91.88 96 GLN A O 1
ATOM 716 N N . ASP A 1 97 ? 17.323 -2.339 -4.463 1.00 90.25 97 ASP A N 1
ATOM 717 C CA . ASP A 1 97 ? 18.420 -2.271 -3.491 1.00 90.25 97 ASP A CA 1
ATOM 718 C C 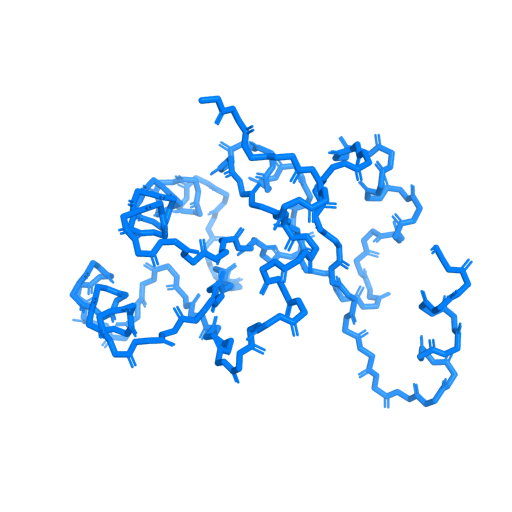. ASP A 1 97 ? 17.962 -2.598 -2.054 1.00 90.25 97 ASP A C 1
ATOM 720 O O . ASP A 1 97 ? 18.770 -2.570 -1.126 1.00 90.25 97 ASP A O 1
ATOM 724 N N . ASP A 1 98 ? 16.673 -2.903 -1.871 1.00 91.00 98 ASP A N 1
ATOM 725 C CA . ASP A 1 98 ? 16.094 -3.300 -0.586 1.00 91.00 98 ASP A CA 1
ATOM 726 C C . ASP A 1 98 ? 16.238 -4.816 -0.345 1.00 91.00 98 ASP A C 1
ATOM 728 O O . ASP A 1 98 ? 16.873 -5.547 -1.112 1.00 91.00 98 ASP A O 1
ATOM 732 N N . ALA A 1 99 ? 15.637 -5.312 0.742 1.00 89.81 99 ALA A N 1
ATOM 733 C CA . ALA A 1 99 ? 15.615 -6.737 1.051 1.00 89.81 99 ALA A CA 1
ATOM 734 C C . ALA A 1 99 ? 15.031 -7.563 -0.122 1.00 89.8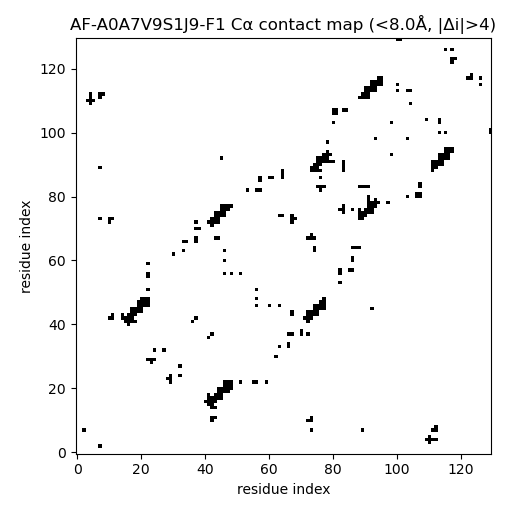1 99 ALA A C 1
ATOM 736 O O . ALA A 1 99 ? 13.988 -7.196 -0.675 1.00 89.81 99 ALA A O 1
ATOM 737 N N . PRO A 1 100 ? 15.644 -8.708 -0.490 1.00 92.69 100 PRO A N 1
ATOM 738 C CA . PRO A 1 100 ? 15.138 -9.560 -1.563 1.00 92.69 100 PRO A CA 1
ATOM 739 C C . PRO A 1 100 ? 13.686 -9.999 -1.328 1.00 92.69 100 PRO A C 1
ATOM 741 O O . PRO A 1 100 ? 13.309 -10.333 -0.205 1.00 92.69 100 PRO A O 1
ATOM 744 N N . VAL A 1 101 ? 12.885 -10.112 -2.394 1.00 94.94 101 VAL A N 1
ATOM 745 C CA . VAL A 1 101 ? 11.457 -10.495 -2.309 1.00 94.94 101 VAL A CA 1
ATOM 746 C C . VAL A 1 101 ? 11.238 -11.788 -1.519 1.00 94.94 101 VAL A C 1
ATOM 748 O O . VAL A 1 101 ? 10.329 -11.856 -0.694 1.00 94.94 101 VAL A O 1
ATOM 751 N N . ALA A 1 102 ? 12.095 -12.795 -1.705 1.00 94.50 102 ALA A N 1
ATOM 752 C CA . ALA A 1 102 ? 12.012 -14.054 -0.965 1.00 94.50 102 ALA A CA 1
ATOM 753 C C . ALA A 1 102 ? 12.208 -13.869 0.552 1.00 94.50 102 ALA A C 1
ATOM 755 O O . ALA A 1 102 ? 11.609 -14.580 1.357 1.00 94.50 102 ALA A O 1
ATOM 756 N N . GLU A 1 103 ? 13.044 -12.918 0.967 1.00 94.81 103 GLU A N 1
ATOM 757 C CA . GLU A 1 103 ? 13.216 -12.561 2.373 1.00 94.81 103 GLU A CA 1
ATOM 758 C C . GLU A 1 103 ? 12.015 -11.786 2.905 1.00 94.81 103 GLU A C 1
ATOM 760 O O . GLU A 1 103 ? 11.443 -12.185 3.920 1.00 94.81 103 GLU A O 1
ATOM 765 N N . VAL A 1 104 ? 11.557 -10.777 2.164 1.00 96.19 104 VAL A N 1
ATOM 766 C CA . VAL A 1 104 ? 10.345 -10.019 2.493 1.00 96.19 104 VAL A CA 1
ATOM 767 C C . VAL A 1 104 ? 9.145 -10.958 2.665 1.00 96.19 104 VAL A C 1
ATOM 769 O O . VAL A 1 104 ? 8.427 -10.863 3.660 1.00 96.19 104 VAL A O 1
ATOM 772 N N . ARG A 1 105 ? 8.958 -11.931 1.762 1.00 95.50 105 ARG A N 1
ATOM 773 C CA . ARG A 1 105 ? 7.894 -12.943 1.843 1.00 95.50 105 ARG A CA 1
ATOM 774 C C . ARG A 1 105 ? 7.984 -13.781 3.116 1.00 95.50 105 ARG A C 1
ATOM 776 O O . ARG A 1 105 ? 6.966 -13.972 3.778 1.00 95.50 105 ARG A O 1
ATOM 783 N N . ARG A 1 106 ? 9.184 -14.244 3.491 1.00 95.56 106 ARG A N 1
ATOM 784 C CA . ARG A 1 106 ? 9.391 -14.987 4.749 1.00 95.56 106 ARG A CA 1
ATOM 785 C C . ARG A 1 106 ? 9.003 -14.164 5.976 1.00 95.56 106 ARG A C 1
ATOM 787 O O . ARG A 1 106 ? 8.555 -14.742 6.960 1.00 95.56 106 ARG A O 1
ATOM 794 N N . MET A 1 107 ? 9.185 -12.847 5.928 1.00 94.81 107 MET A N 1
ATOM 795 C CA . MET A 1 107 ? 8.890 -11.957 7.051 1.00 94.81 107 MET A CA 1
ATOM 796 C C . MET A 1 107 ? 7.398 -11.657 7.179 1.00 94.81 107 MET A C 1
ATOM 798 O O . MET A 1 107 ? 6.866 -11.702 8.285 1.00 94.81 107 MET A O 1
ATOM 802 N N . ILE A 1 108 ? 6.721 -11.357 6.066 1.00 94.88 108 ILE A N 1
ATOM 803 C CA . ILE A 1 108 ? 5.340 -10.851 6.094 1.00 94.88 108 ILE A CA 1
ATOM 804 C C . ILE A 1 108 ? 4.266 -11.926 5.863 1.00 94.88 108 ILE A C 1
ATOM 806 O O . ILE A 1 108 ? 3.074 -11.629 5.954 1.00 94.88 108 ILE A O 1
ATOM 810 N N . GLY A 1 109 ? 4.672 -13.168 5.574 1.00 94.44 109 GLY A N 1
ATOM 811 C CA . GLY A 1 109 ? 3.775 -14.290 5.282 1.00 94.44 109 GLY A CA 1
ATOM 812 C C . GLY A 1 109 ? 3.142 -14.209 3.890 1.00 94.44 109 GLY A C 1
ATOM 813 O O . GLY A 1 109 ? 3.414 -13.284 3.131 1.00 94.44 109 GLY A O 1
ATOM 814 N N . ASP A 1 110 ? 2.286 -15.170 3.534 1.00 93.94 110 ASP A N 1
ATOM 815 C CA . ASP A 1 110 ? 1.780 -15.350 2.156 1.00 93.94 110 ASP A CA 1
ATOM 816 C C . ASP A 1 110 ? 0.596 -14.443 1.774 1.00 93.94 110 ASP A C 1
ATOM 818 O O . ASP A 1 110 ? 0.238 -14.326 0.596 1.00 93.94 110 ASP A O 1
ATOM 822 N N . ASP A 1 111 ? -0.011 -13.788 2.765 1.00 94.81 111 ASP A N 1
ATOM 823 C CA . ASP A 1 111 ? -1.260 -13.038 2.605 1.00 94.81 111 ASP A CA 1
ATOM 824 C C . ASP A 1 111 ? -1.071 -11.559 2.254 1.00 94.81 111 ASP A C 1
ATOM 826 O O . ASP A 1 111 ? -1.988 -10.936 1.710 1.00 94.81 111 ASP A O 1
ATOM 830 N N . LEU A 1 112 ? 0.077 -10.965 2.590 1.00 96.88 112 LEU A N 1
ATOM 831 C CA . LEU A 1 112 ? 0.356 -9.566 2.270 1.00 96.88 112 LEU A CA 1
ATOM 832 C C . LEU A 1 112 ? 0.868 -9.435 0.832 1.00 96.88 112 LEU A C 1
ATOM 834 O O . LEU A 1 112 ? 1.576 -10.300 0.302 1.00 96.88 112 LEU A O 1
ATOM 838 N N . LEU A 1 113 ? 0.506 -8.330 0.187 1.00 97.75 113 LEU A N 1
ATOM 839 C CA . LEU A 1 113 ? 0.987 -7.999 -1.149 1.00 97.75 113 LEU A CA 1
ATOM 840 C C . LEU A 1 113 ? 2.462 -7.573 -1.090 1.00 97.75 113 LEU A C 1
ATOM 842 O O . LEU A 1 113 ? 2.887 -6.924 -0.134 1.00 97.75 113 LEU A O 1
ATOM 846 N N . ILE A 1 114 ? 3.230 -7.919 -2.125 1.00 97.75 114 ILE A N 1
ATOM 847 C CA . ILE A 1 114 ? 4.597 -7.424 -2.324 1.00 97.75 114 ILE A CA 1
ATOM 848 C C . ILE A 1 114 ? 4.650 -6.769 -3.701 1.00 97.75 114 ILE A C 1
ATOM 850 O O . ILE A 1 114 ? 4.413 -7.432 -4.710 1.00 97.75 114 ILE A O 1
ATOM 854 N N . GLY A 1 115 ? 4.932 -5.471 -3.732 1.00 96.69 115 GLY A N 1
ATOM 855 C CA . GLY A 1 115 ? 5.310 -4.742 -4.937 1.00 96.69 115 GLY A CA 1
ATOM 856 C C . GLY A 1 115 ? 6.829 -4.661 -5.050 1.00 96.69 115 GLY A C 1
ATOM 857 O O . GLY A 1 115 ? 7.507 -4.483 -4.042 1.00 96.69 115 GLY A O 1
ATOM 858 N N . LEU A 1 116 ? 7.362 -4.779 -6.265 1.00 96.62 116 LEU A N 1
ATOM 859 C CA . LEU A 1 116 ? 8.784 -4.596 -6.552 1.00 96.62 116 LEU A CA 1
ATOM 860 C C . LEU A 1 116 ? 8.937 -3.546 -7.655 1.00 96.62 116 LEU A C 1
ATOM 862 O O . LEU A 1 116 ? 8.378 -3.692 -8.744 1.00 96.62 116 LEU A O 1
ATOM 866 N N . SER A 1 117 ? 9.700 -2.486 -7.389 1.00 94.50 117 SER A N 1
ATOM 867 C CA . SER A 1 117 ? 10.053 -1.496 -8.413 1.00 94.50 117 SER A CA 1
ATOM 868 C C . SER A 1 117 ? 10.902 -2.149 -9.498 1.00 94.50 117 SER A C 1
ATOM 870 O O . SER A 1 117 ? 11.916 -2.767 -9.189 1.00 94.50 117 SER A O 1
ATOM 872 N N . THR A 1 118 ? 10.523 -1.999 -10.766 1.00 94.75 118 THR A N 1
ATOM 873 C CA . THR A 1 118 ? 11.288 -2.507 -11.913 1.00 94.75 118 THR A CA 1
ATOM 874 C C . THR A 1 118 ? 11.491 -1.398 -12.945 1.00 94.75 118 THR A C 1
ATOM 876 O O . THR A 1 118 ? 10.607 -0.580 -13.195 1.00 94.75 118 THR A O 1
ATOM 879 N N . HIS A 1 119 ? 12.685 -1.351 -13.530 1.00 93.62 119 HIS A N 1
ATOM 880 C CA . HIS A 1 119 ? 13.144 -0.315 -14.459 1.00 93.62 119 HIS A CA 1
ATOM 881 C C . HIS A 1 119 ? 13.770 -0.900 -15.735 1.00 93.62 119 HIS A C 1
ATOM 883 O O . HIS A 1 119 ? 14.238 -0.153 -16.593 1.00 93.62 119 HIS A O 1
ATOM 889 N N . SER A 1 120 ? 13.785 -2.228 -15.881 1.00 95.12 120 SER A N 1
ATOM 890 C CA . SER A 1 120 ? 14.237 -2.914 -17.091 1.00 95.12 120 SER A CA 1
ATOM 891 C C . SER A 1 120 ? 13.458 -4.216 -17.322 1.00 95.12 120 SER A C 1
ATOM 893 O O . SER A 1 120 ? 12.929 -4.790 -16.365 1.00 95.12 120 SER A O 1
ATOM 895 N N . PRO A 1 121 ? 13.406 -4.725 -18.568 1.00 95.38 121 PRO A N 1
ATOM 896 C CA . PRO A 1 121 ? 12.802 -6.025 -18.863 1.00 95.38 121 PRO A CA 1
ATOM 897 C C . PRO A 1 121 ? 13.393 -7.173 -18.036 1.00 95.38 121 PRO A C 1
ATOM 899 O O . PRO A 1 121 ? 12.651 -8.037 -17.578 1.00 95.38 121 PRO A O 1
ATOM 902 N N . ASP A 1 122 ? 14.702 -7.149 -17.773 1.00 94.69 122 ASP A N 1
ATOM 903 C CA . ASP A 1 122 ? 15.365 -8.166 -16.948 1.00 94.69 122 ASP A CA 1
ATOM 904 C C . ASP A 1 122 ? 14.872 -8.140 -15.498 1.00 94.69 122 ASP A C 1
ATOM 906 O O . ASP A 1 122 ? 14.677 -9.188 -14.885 1.00 94.69 122 ASP A O 1
ATOM 910 N N . GLN A 1 123 ? 14.640 -6.948 -14.939 1.00 94.44 123 GLN A N 1
ATOM 911 C CA . GLN A 1 123 ? 14.073 -6.818 -13.597 1.00 94.44 123 GLN A CA 1
ATOM 912 C C . GLN A 1 123 ? 12.627 -7.323 -13.550 1.00 94.44 123 GLN A C 1
ATOM 914 O O . GLN A 1 123 ? 12.252 -7.967 -12.576 1.00 94.44 123 GLN A O 1
ATOM 919 N N . ILE A 1 124 ? 11.837 -7.098 -14.607 1.00 92.69 124 ILE A N 1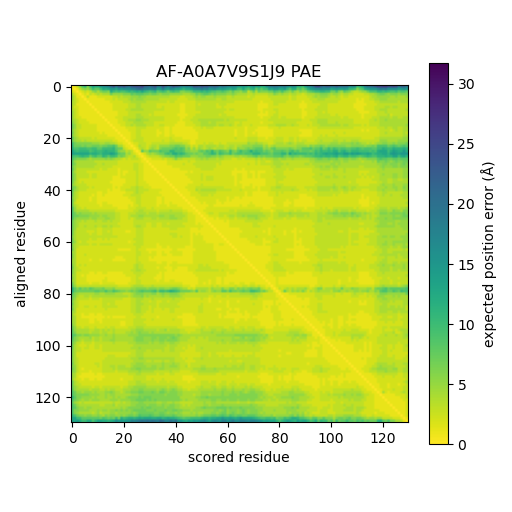
ATOM 920 C CA . ILE A 1 124 ? 10.480 -7.655 -14.730 1.00 92.69 124 ILE A CA 1
ATOM 921 C C . ILE A 1 124 ? 10.526 -9.186 -14.781 1.00 92.69 124 ILE A C 1
ATOM 923 O O . ILE A 1 124 ? 9.761 -9.841 -14.078 1.00 92.69 124 ILE A O 1
ATOM 927 N N . ALA A 1 125 ? 11.424 -9.765 -15.585 1.00 91.00 125 ALA A N 1
ATOM 928 C CA . ALA A 1 125 ? 11.570 -11.215 -15.691 1.00 91.00 125 ALA A CA 1
ATOM 929 C C . ALA A 1 125 ? 11.905 -11.841 -14.328 1.00 91.00 125 ALA A C 1
ATOM 931 O O . ALA A 1 125 ? 11.199 -12.738 -13.880 1.00 91.00 125 ALA A O 1
ATOM 932 N N . ARG A 1 126 ? 12.894 -11.282 -13.618 1.00 89.88 126 ARG A N 1
ATOM 933 C CA . ARG A 1 126 ? 13.259 -11.718 -12.259 1.00 89.88 126 ARG A CA 1
ATOM 934 C C . ARG A 1 126 ? 12.109 -11.573 -11.263 1.00 89.88 126 ARG A C 1
ATOM 936 O O . ARG A 1 126 ? 11.917 -12.449 -10.426 1.00 89.88 126 ARG A O 1
ATOM 943 N N . ALA A 1 127 ? 11.336 -10.491 -11.355 1.00 89.44 127 ALA A N 1
ATOM 944 C CA . ALA A 1 127 ? 10.179 -10.273 -10.491 1.00 89.44 127 ALA A CA 1
ATOM 945 C C . ALA A 1 127 ? 9.099 -11.353 -10.679 1.00 89.44 127 ALA A C 1
ATOM 947 O O . ALA A 1 127 ? 8.488 -11.771 -9.704 1.00 89.44 127 ALA A O 1
ATOM 948 N N . ASN A 1 128 ? 8.890 -11.833 -11.910 1.00 88.12 128 ASN A N 1
ATOM 949 C CA . ASN A 1 128 ? 7.913 -12.886 -12.215 1.00 88.12 128 ASN A CA 1
ATOM 950 C C . ASN A 1 128 ? 8.359 -14.293 -11.778 1.00 88.12 128 ASN A C 1
ATOM 952 O O . ASN A 1 128 ? 7.540 -15.208 -11.751 1.00 88.12 128 ASN A O 1
ATOM 956 N N . GLU A 1 129 ? 9.645 -14.471 -11.475 1.00 86.50 129 GLU A N 1
ATOM 957 C CA . GLU A 1 129 ? 10.230 -15.728 -10.990 1.00 86.50 129 GLU A CA 1
ATOM 958 C C . GLU A 1 129 ? 10.321 -15.792 -9.452 1.00 86.50 129 GLU A C 1
ATOM 960 O O . GLU A 1 129 ? 10.732 -16.821 -8.913 1.00 86.50 129 GLU A O 1
ATOM 965 N N . SER A 1 130 ? 9.981 -14.695 -8.759 1.00 74.31 130 SER A N 1
ATOM 966 C CA . SER A 1 130 ? 10.167 -14.500 -7.309 1.00 74.31 130 SER A CA 1
ATOM 967 C C . SER A 1 130 ? 8.969 -14.904 -6.450 1.00 74.31 130 SER A C 1
ATOM 969 O O . SER A 1 130 ? 7.816 -14.807 -6.925 1.00 74.31 130 SER A O 1
#